Protein AF-A0A971GPV9-F1 (afdb_monomer)

Radius of gyration: 11.76 Å; Cα contacts (8 Å, |Δi|>4): 119; chains: 1; bounding box: 28×30×25 Å

pLDDT: mean 89.86, std 13.1, range [45.41, 97.5]

Solvent-accessible surface area (backbone atoms only — not comparable to full-atom values): 4053 Å² total; per-residue (Å²): 128,70,57,43,34,42,32,41,32,20,35,60,89,78,63,45,81,46,32,32,34,47,32,56,83,95,44,71,46,79,43,81,57,79,57,62,65,61,51,66,72,36,64,91,50,58,66,72,58,36,62,66,48,31,56,82,72,46,32,40,74,48,83,45,80,44,83,63,128

Foldseek 3Di:
DFWWKKKWKAQQPPRHTQFIWTDTPFDIATGNHDPVVLRVVCHPPGPVVSQVCQVVVRMDIDIDIDDDD

Nearest PDB structures (foldseek):
  3q1k-assembly1_B  TM=3.465E-01  e=4.422E+00  Salmonella enterica subsp. enterica serovar Typhimurium
  2v64-assembly2_D  TM=4.056E-01  e=7.121E+00  Homo sapiens

Sequence (69 aa):
MNLIKEIKLYDADSLEYSGSMIVEGSKWKYDGVKDDHLVQMTSGMPLKAALACLISFNFVYDVIESAAE

Mean predicted aligned error: 4.24 Å

Secondary structure (DSSP, 8-state):
--EEEEEEEEETTT--EEEEEEEETTEEEEES---HHHHHHHTTS-HHHHHHHHGGGTEEEEEEEEE--

Structure (mmCIF, N/CA/C/O backbone):
data_AF-A0A971GPV9-F1
#
_entry.id   AF-A0A971GPV9-F1
#
loop_
_atom_site.group_PDB
_atom_site.id
_atom_site.type_symbol
_atom_site.label_atom_id
_atom_site.label_alt_id
_atom_site.label_comp_id
_atom_site.label_asym_id
_atom_site.label_entity_id
_atom_site.label_seq_id
_atom_site.pdbx_PDB_ins_code
_atom_site.Cartn_x
_atom_site.Cartn_y
_atom_site.Cartn_z
_atom_site.occupancy
_atom_site.B_iso_or_equiv
_atom_site.auth_seq_id
_atom_site.auth_comp_id
_atom_site.auth_asym_id
_atom_site.auth_atom_id
_atom_site.pdbx_PDB_model_num
ATOM 1 N N . MET A 1 1 ? -15.489 11.850 14.409 1.00 45.41 1 MET A N 1
ATOM 2 C CA . MET A 1 1 ? -14.342 12.183 13.543 1.00 45.41 1 MET A CA 1
ATOM 3 C C . MET A 1 1 ? -13.924 10.922 12.809 1.00 45.41 1 MET A C 1
A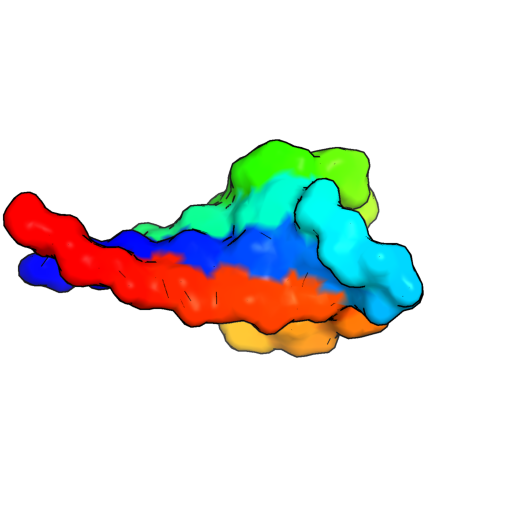TOM 5 O O . MET A 1 1 ? -13.419 10.009 13.451 1.00 45.41 1 MET A O 1
ATOM 9 N N . ASN A 1 2 ? -14.198 10.834 11.506 1.00 50.34 2 ASN A N 1
ATOM 10 C CA . ASN A 1 2 ? -13.605 9.788 10.675 1.00 50.34 2 ASN A CA 1
ATOM 11 C C . ASN A 1 2 ? -12.210 10.271 10.280 1.00 50.34 2 ASN A C 1
ATOM 13 O O . ASN A 1 2 ? -12.081 11.248 9.552 1.00 50.34 2 ASN A O 1
ATOM 17 N N . LEU A 1 3 ? -11.175 9.615 10.798 1.00 58.44 3 LEU A N 1
ATOM 18 C CA . LEU A 1 3 ? -9.816 9.799 10.301 1.00 58.44 3 LEU A CA 1
ATOM 19 C C . LEU A 1 3 ? -9.745 9.117 8.937 1.00 58.44 3 LEU A C 1
ATOM 21 O O . LEU A 1 3 ? -9.835 7.889 8.865 1.00 58.44 3 LEU A O 1
ATOM 25 N N . ILE A 1 4 ? -9.616 9.906 7.876 1.00 62.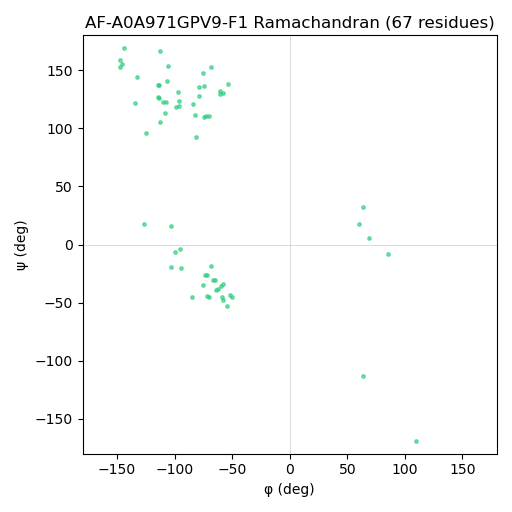78 4 ILE A N 1
ATOM 26 C CA . ILE A 1 4 ? -9.241 9.377 6.569 1.00 62.78 4 ILE A CA 1
ATOM 27 C C . ILE A 1 4 ? -7.720 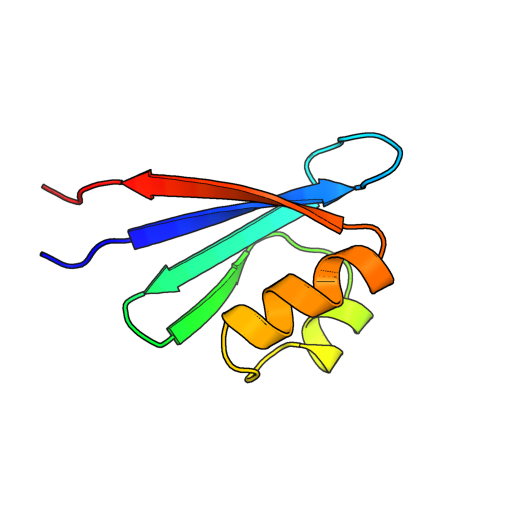9.301 6.578 1.00 62.78 4 ILE A C 1
ATOM 29 O O . ILE A 1 4 ? -7.038 10.302 6.814 1.00 62.78 4 ILE A O 1
ATOM 33 N N . LYS A 1 5 ? -7.195 8.093 6.372 1.00 85.31 5 LYS A N 1
ATOM 34 C CA . LYS A 1 5 ? -5.758 7.899 6.180 1.00 85.31 5 LYS A CA 1
ATOM 35 C C . LYS A 1 5 ? -5.527 7.573 4.719 1.00 85.31 5 LYS A C 1
ATOM 37 O O . LYS A 1 5 ? -6.108 6.620 4.203 1.00 85.31 5 LYS A O 1
ATOM 42 N N . GLU A 1 6 ? -4.702 8.372 4.067 1.00 93.69 6 GLU A N 1
ATOM 43 C CA . GLU A 1 6 ? -4.179 8.052 2.747 1.00 93.69 6 GLU A CA 1
ATOM 44 C C . GLU A 1 6 ? -2.794 7.437 2.932 1.00 93.69 6 GLU A C 1
ATOM 46 O O . GLU A 1 6 ? -1.960 7.970 3.660 1.00 93.69 6 GLU A O 1
ATOM 51 N N . ILE A 1 7 ? -2.547 6.302 2.290 1.00 95.31 7 ILE A N 1
ATOM 52 C CA . ILE A 1 7 ? -1.238 5.656 2.284 1.00 95.31 7 ILE A CA 1
ATOM 53 C C . ILE A 1 7 ? -0.701 5.743 0.866 1.00 95.31 7 ILE A C 1
ATOM 55 O O . ILE A 1 7 ? -1.185 5.037 -0.013 1.00 95.31 7 ILE A O 1
ATOM 59 N N . LYS A 1 8 ? 0.266 6.624 0.625 1.00 96.81 8 LYS A N 1
ATOM 60 C CA . LYS A 1 8 ? 0.878 6.772 -0.700 1.00 96.81 8 LYS A CA 1
ATOM 61 C C . LYS A 1 8 ? 1.885 5.665 -0.925 1.00 96.81 8 LYS A C 1
ATOM 63 O O . LYS A 1 8 ? 2.670 5.376 -0.028 1.00 96.81 8 LYS A O 1
ATOM 68 N N . LEU A 1 9 ? 1.849 5.069 -2.109 1.00 97.50 9 LEU A N 1
ATOM 69 C CA . LEU A 1 9 ? 2.734 3.990 -2.517 1.00 97.50 9 LEU A CA 1
ATOM 70 C C . LEU A 1 9 ? 3.750 4.514 -3.522 1.00 97.50 9 LEU A C 1
ATOM 72 O O . LEU A 1 9 ? 3.413 5.283 -4.426 1.00 97.50 9 LEU A O 1
ATOM 76 N N . TYR A 1 10 ? 4.978 4.044 -3.380 1.00 97.44 10 TYR A N 1
ATOM 77 C CA . TYR A 1 10 ? 6.083 4.365 -4.266 1.00 97.44 10 TYR A CA 1
ATOM 78 C C . TYR A 1 10 ? 6.802 3.080 -4.636 1.00 97.44 10 TYR A C 1
ATOM 80 O O . TYR A 1 10 ? 6.921 2.180 -3.801 1.00 97.44 10 TYR A O 1
ATOM 88 N N . ASP A 1 11 ? 7.277 2.998 -5.871 1.00 97.25 11 ASP A N 1
ATOM 89 C CA . ASP A 1 11 ? 8.207 1.941 -6.255 1.00 97.25 11 ASP A CA 1
ATOM 90 C C . ASP A 1 11 ? 9.481 2.062 -5.399 1.00 97.25 11 ASP A C 1
ATOM 92 O O . ASP A 1 11 ? 9.998 3.158 -5.185 1.00 97.25 11 ASP A O 1
ATOM 96 N N . ALA A 1 12 ? 9.949 0.952 -4.834 1.00 96.75 12 ALA A N 1
ATOM 97 C CA . ALA A 1 12 ? 10.997 0.966 -3.818 1.00 96.75 12 ALA A CA 1
ATOM 98 C C . ALA A 1 12 ? 12.381 1.310 -4.388 1.00 96.75 12 ALA A C 1
ATOM 100 O O . ALA A 1 12 ? 13.214 1.850 -3.658 1.00 96.75 12 ALA A O 1
ATOM 101 N N . ASP A 1 13 ? 12.615 1.029 -5.672 1.00 96.38 13 ASP A N 1
ATOM 102 C CA . ASP A 1 13 ? 13.893 1.287 -6.337 1.00 96.38 13 ASP A CA 1
ATOM 103 C C . ASP A 1 13 ? 13.987 2.727 -6.860 1.00 96.38 13 ASP A C 1
ATOM 105 O O . ASP A 1 13 ? 15.011 3.394 -6.698 1.00 96.38 13 ASP A O 1
ATOM 109 N N . SER A 1 14 ? 12.922 3.211 -7.500 1.00 96.88 14 SER A N 1
ATOM 110 C CA . SER A 1 14 ? 12.874 4.522 -8.163 1.00 96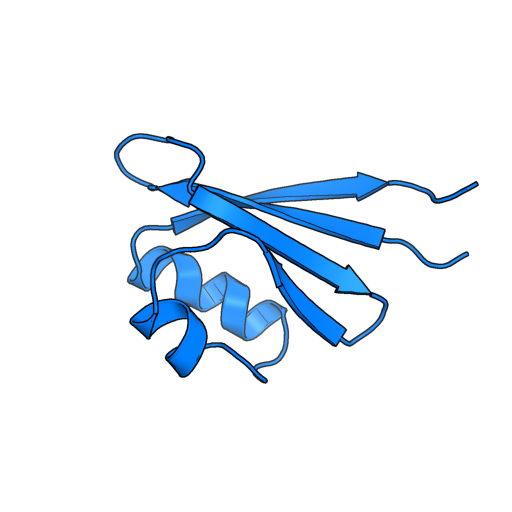.88 14 SER A CA 1
ATOM 111 C C . SER A 1 14 ? 12.296 5.637 -7.291 1.00 96.88 14 SER A C 1
ATOM 113 O O . SER A 1 14 ? 12.545 6.813 -7.559 1.00 96.88 14 SER A O 1
ATOM 115 N N . LEU A 1 15 ? 11.538 5.281 -6.248 1.00 95.56 15 LEU A N 1
ATOM 116 C CA . LEU A 1 15 ? 10.735 6.187 -5.419 1.00 95.56 15 LEU A CA 1
ATOM 117 C C . LEU A 1 15 ? 9.651 6.946 -6.203 1.00 95.56 15 LEU A C 1
ATOM 119 O O . LEU A 1 15 ? 9.103 7.938 -5.717 1.00 95.56 15 LEU A O 1
ATOM 123 N N . GLU A 1 16 ? 9.305 6.483 -7.407 1.00 97.31 16 GLU A N 1
ATOM 124 C CA . GLU A 1 16 ? 8.238 7.075 -8.206 1.00 97.31 16 GLU A CA 1
ATOM 125 C C . GLU A 1 16 ? 6.859 6.720 -7.643 1.00 97.31 16 GLU A C 1
ATOM 127 O O . GLU A 1 16 ? 6.565 5.578 -7.272 1.00 97.31 16 GLU A O 1
ATOM 132 N N . TYR A 1 17 ? 5.983 7.726 -7.592 1.00 96.56 17 TYR A N 1
ATOM 133 C CA . TYR A 1 17 ? 4.620 7.565 -7.098 1.00 96.56 17 TYR A CA 1
ATOM 134 C C . TYR A 1 17 ? 3.842 6.551 -7.939 1.00 96.56 17 TYR A C 1
ATOM 136 O O . TYR A 1 17 ? 3.757 6.671 -9.161 1.00 96.56 17 TYR A O 1
ATOM 144 N N . SER A 1 18 ? 3.219 5.591 -7.261 1.00 96.94 18 SER A N 1
ATOM 145 C CA . SER A 1 18 ? 2.583 4.428 -7.884 1.00 96.94 18 SER A CA 1
ATOM 146 C C . SER A 1 18 ? 1.123 4.225 -7.467 1.00 96.94 18 SER A C 1
ATOM 148 O O . SER A 1 18 ? 0.560 3.150 -7.666 1.00 96.94 18 SER A O 1
ATOM 150 N N . GLY A 1 19 ? 0.496 5.262 -6.907 1.00 96.56 19 GLY A N 1
ATOM 151 C CA . GLY A 1 19 ? -0.884 5.240 -6.419 1.00 96.56 19 GLY A CA 1
ATOM 152 C C . GLY A 1 19 ? -0.964 5.305 -4.897 1.00 96.56 19 GLY A C 1
ATOM 153 O O . GLY A 1 19 ? 0.021 5.587 -4.212 1.00 96.56 19 GLY A O 1
ATOM 154 N N . SER A 1 20 ? -2.148 5.060 -4.347 1.00 96.62 20 SER A N 1
ATOM 155 C CA . SER A 1 20 ? -2.373 5.111 -2.907 1.00 96.62 20 SER A CA 1
ATOM 156 C C . SER A 1 20 ? -3.371 4.060 -2.422 1.00 96.62 20 SER A C 1
ATOM 158 O O . SER A 1 20 ? -4.032 3.364 -3.196 1.00 96.62 20 SER A O 1
ATOM 160 N N . MET A 1 21 ? -3.451 3.901 -1.104 1.00 95.88 21 MET A N 1
ATOM 161 C CA . MET A 1 21 ? -4.508 3.170 -0.419 1.00 95.88 21 MET A CA 1
ATOM 162 C C . MET A 1 21 ? -5.312 4.163 0.413 1.00 95.88 21 MET A C 1
ATOM 164 O O . MET A 1 21 ? -4.758 4.876 1.250 1.00 95.88 21 MET A O 1
ATOM 168 N N . ILE A 1 22 ? -6.624 4.182 0.218 1.00 94.94 22 ILE A N 1
ATOM 169 C CA . ILE A 1 22 ? -7.542 5.017 0.990 1.00 94.94 22 ILE A CA 1
ATOM 170 C C . ILE A 1 22 ? -8.119 4.173 2.118 1.00 94.94 22 ILE A C 1
ATOM 172 O O . ILE A 1 22 ? -8.709 3.122 1.860 1.00 94.94 22 ILE A O 1
ATOM 176 N N . VAL A 1 23 ? -7.948 4.620 3.361 1.00 92.94 23 VAL A N 1
ATOM 177 C CA . VAL A 1 23 ? -8.411 3.927 4.568 1.00 92.94 23 VAL A CA 1
ATOM 178 C C . VAL A 1 23 ? -9.569 4.696 5.197 1.00 92.94 23 VAL A C 1
ATOM 180 O O . VAL A 1 23 ? -9.430 5.855 5.587 1.00 92.94 23 VAL A O 1
ATOM 183 N N . GLU A 1 24 ? -10.698 4.009 5.354 1.00 88.69 24 GLU A N 1
ATOM 184 C CA . GLU A 1 24 ? -11.926 4.518 5.964 1.00 88.69 24 GLU A CA 1
ATOM 185 C C . GLU A 1 24 ? -12.337 3.594 7.121 1.00 88.69 24 GLU A C 1
ATOM 187 O O . GLU A 1 24 ? -12.961 2.539 6.942 1.00 88.69 24 GLU A O 1
ATOM 192 N N . GLY A 1 25 ? -11.949 3.969 8.342 1.00 84.19 25 GLY A N 1
ATOM 193 C CA . GLY A 1 25 ? -12.176 3.152 9.536 1.00 84.19 25 GLY A CA 1
ATOM 194 C C . GLY A 1 25 ? -11.421 1.820 9.469 1.00 84.19 25 G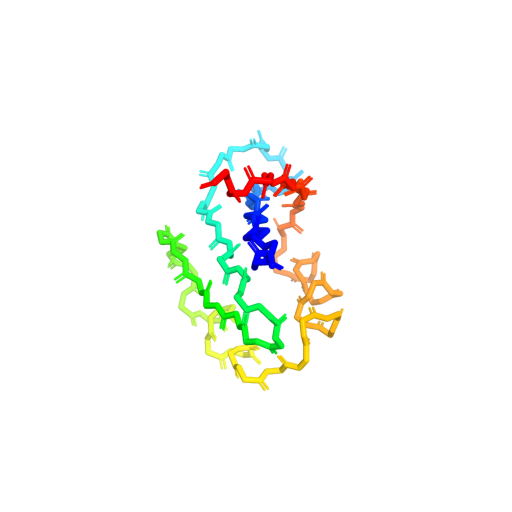LY A C 1
ATOM 195 O O . GLY A 1 25 ? -10.195 1.793 9.523 1.00 84.19 25 GLY A O 1
ATOM 196 N N . SER A 1 26 ? -12.153 0.706 9.384 1.00 82.44 26 SER A N 1
ATOM 197 C CA . SER A 1 26 ? -11.573 -0.647 9.279 1.00 82.44 26 SER A CA 1
ATOM 198 C C . SER A 1 26 ? -11.450 -1.156 7.841 1.00 82.44 26 SER A C 1
ATOM 200 O O . SER A 1 26 ? -10.954 -2.263 7.635 1.00 82.44 26 SER A O 1
ATOM 202 N N . LYS A 1 27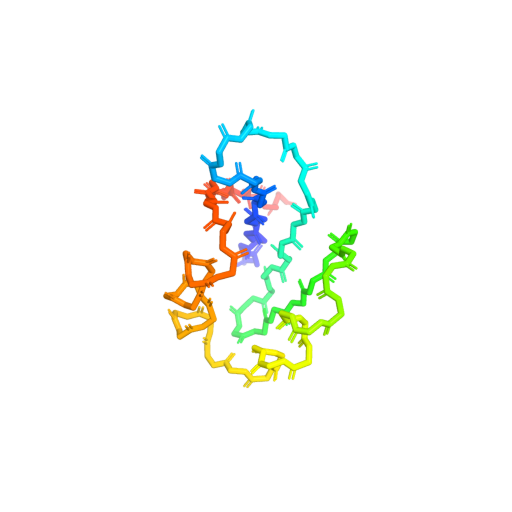 ? -11.930 -0.392 6.857 1.00 90.19 27 LYS A N 1
ATOM 203 C CA . LYS A 1 27 ? -11.887 -0.762 5.440 1.00 90.19 27 LYS A CA 1
ATOM 204 C C . LYS A 1 27 ? -10.824 0.052 4.724 1.00 90.19 27 LYS A C 1
ATOM 206 O O . LYS A 1 27 ? -10.508 1.167 5.130 1.00 90.19 27 LYS A O 1
ATOM 211 N N . TRP A 1 28 ? -10.300 -0.507 3.646 1.00 94.25 28 TRP A N 1
ATOM 212 C CA . TRP A 1 28 ? -9.371 0.189 2.773 1.00 94.25 28 TRP A CA 1
ATOM 213 C C . TRP A 1 28 ? -9.545 -0.283 1.329 1.00 94.25 28 TRP A C 1
ATOM 215 O O . TRP A 1 28 ? -10.099 -1.359 1.089 1.00 94.25 28 TRP A O 1
ATOM 225 N N . LYS A 1 29 ? -9.099 0.535 0.377 1.00 95.56 29 LYS A N 1
ATOM 226 C CA . LYS A 1 29 ? -9.087 0.223 -1.058 1.00 95.56 29 LYS A CA 1
ATOM 227 C C . LYS A 1 29 ? -7.872 0.853 -1.730 1.00 95.56 29 LYS A C 1
ATOM 229 O O . LYS A 1 29 ? -7.377 1.867 -1.245 1.00 95.56 29 LYS A O 1
ATOM 234 N N . TYR A 1 30 ? -7.434 0.282 -2.844 1.00 96.38 30 TYR A N 1
ATOM 235 C CA . TYR A 1 30 ? -6.452 0.919 -3.718 1.00 96.38 30 TYR A CA 1
ATOM 236 C C . TYR A 1 30 ? -7.085 2.042 -4.546 1.00 96.38 30 TYR A C 1
ATOM 238 O O . TYR A 1 30 ? -8.255 1.957 -4.925 1.00 96.38 30 TYR A O 1
ATOM 246 N N . ASP A 1 31 ? -6.291 3.067 -4.836 1.00 95.62 31 ASP A N 1
ATOM 247 C CA . ASP A 1 31 ? -6.606 4.177 -5.727 1.00 95.62 31 ASP A CA 1
ATOM 248 C C . ASP A 1 31 ? -5.403 4.440 -6.648 1.00 95.62 31 ASP A C 1
ATOM 250 O O . ASP A 1 31 ? -4.277 4.635 -6.193 1.00 95.62 31 ASP A O 1
ATOM 254 N N . GLY A 1 3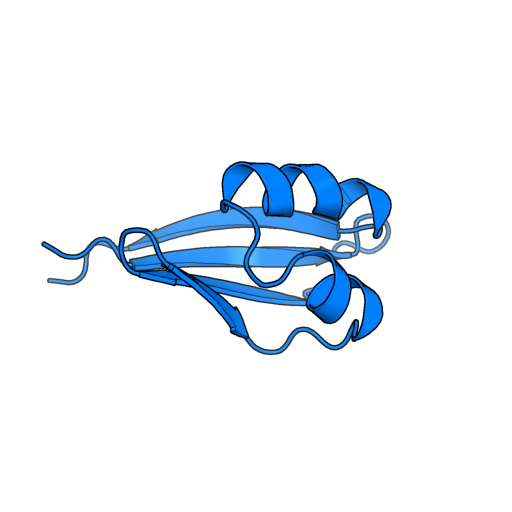2 ? -5.610 4.355 -7.963 1.00 94.56 32 GLY A N 1
ATOM 255 C CA . GLY A 1 32 ? -4.564 4.639 -8.955 1.00 94.56 32 GLY A CA 1
ATOM 256 C C . GLY A 1 32 ? -3.395 3.642 -9.044 1.00 94.56 32 GLY A C 1
ATOM 257 O O . GLY A 1 32 ? -2.465 3.894 -9.809 1.00 94.56 32 GLY A O 1
ATOM 258 N N . VAL A 1 33 ? -3.431 2.518 -8.319 1.00 94.44 33 VAL A N 1
ATOM 259 C CA . VAL A 1 33 ? -2.406 1.458 -8.382 1.00 94.44 33 VAL A CA 1
ATOM 260 C C . VAL A 1 33 ? -2.620 0.575 -9.611 1.00 94.44 33 VAL A C 1
ATOM 262 O O . VAL A 1 33 ? -3.722 0.077 -9.827 1.00 94.44 33 VAL A O 1
ATOM 265 N N . LYS A 1 34 ? -1.567 0.382 -10.416 1.00 91.75 34 LYS A N 1
ATOM 266 C CA . LYS A 1 34 ? -1.620 -0.351 -11.699 1.00 91.75 34 LYS A CA 1
ATOM 267 C C . LYS A 1 34 ? -1.126 -1.798 -11.635 1.00 91.75 34 LYS A C 1
ATOM 269 O O . LYS A 1 34 ? -1.210 -2.502 -12.633 1.00 91.75 34 LYS A O 1
ATOM 274 N N . ASP A 1 35 ? -0.582 -2.231 -10.502 1.00 92.25 35 ASP A N 1
ATOM 275 C CA . ASP A 1 35 ? -0.144 -3.614 -10.322 1.00 92.25 35 ASP A CA 1
ATOM 276 C C . ASP A 1 35 ? -1.348 -4.500 -9.962 1.00 92.25 35 ASP A C 1
ATOM 278 O O . ASP A 1 35 ? -1.729 -4.626 -8.796 1.00 92.25 35 ASP A O 1
ATOM 282 N N . ASP A 1 36 ? -1.980 -5.091 -10.981 1.00 94.00 36 ASP A N 1
ATOM 283 C CA . ASP A 1 36 ? -3.143 -5.971 -10.809 1.00 94.00 36 ASP A CA 1
ATOM 284 C C . ASP A 1 36 ? -2.841 -7.171 -9.900 1.00 94.00 36 ASP A C 1
ATOM 286 O O . ASP A 1 36 ? -3.704 -7.601 -9.133 1.00 94.00 36 ASP A O 1
ATOM 290 N N . HIS A 1 37 ? -1.615 -7.700 -9.935 1.00 94.12 37 HIS A N 1
ATOM 291 C CA . HIS A 1 37 ? -1.244 -8.866 -9.140 1.00 94.12 37 HIS A CA 1
ATOM 292 C C . HIS A 1 37 ? -1.165 -8.521 -7.649 1.00 94.12 37 HIS A C 1
ATOM 294 O O . HIS A 1 37 ? -1.739 -9.244 -6.831 1.00 94.12 37 HIS A O 1
ATOM 300 N N . LEU A 1 38 ? -0.541 -7.392 -7.294 1.00 94.88 38 LEU A N 1
ATOM 301 C CA . LEU A 1 38 ? -0.576 -6.842 -5.939 1.00 94.88 38 LEU A CA 1
ATOM 302 C C . LEU A 1 38 ? -2.026 -6.669 -5.479 1.00 94.88 38 LEU A C 1
ATOM 304 O O . LEU A 1 38 ? -2.400 -7.184 -4.425 1.00 94.88 38 LEU A O 1
ATOM 308 N N . VAL A 1 39 ? -2.846 -5.981 -6.284 1.00 95.94 39 VAL A N 1
ATOM 309 C CA . VAL A 1 39 ? -4.244 -5.680 -5.948 1.00 95.94 39 VAL A CA 1
ATOM 310 C C . VAL A 1 39 ? -5.030 -6.962 -5.695 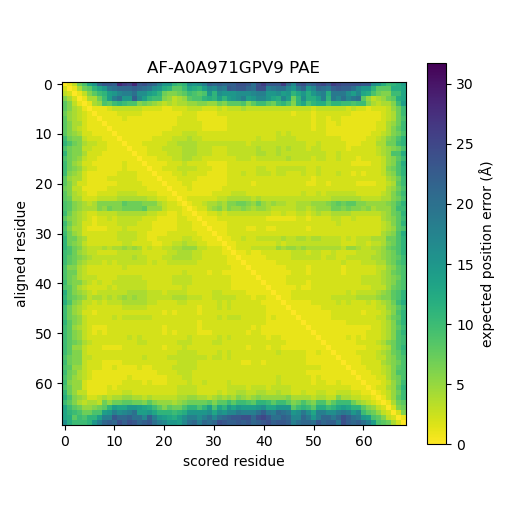1.00 95.94 39 VAL A C 1
ATOM 312 O O . VAL A 1 39 ? -5.720 -7.060 -4.680 1.00 95.94 39 VAL A O 1
ATOM 315 N N . GLN A 1 40 ? -4.922 -7.959 -6.572 1.00 95.94 40 GLN A N 1
ATOM 316 C CA . GLN A 1 40 ? -5.620 -9.235 -6.416 1.00 95.94 40 GLN A CA 1
ATOM 317 C C . GLN A 1 40 ? -5.156 -10.009 -5.180 1.00 95.94 40 GLN A C 1
ATOM 319 O O . GLN A 1 40 ? -5.983 -10.619 -4.504 1.00 95.94 40 GLN A O 1
ATOM 324 N N . MET A 1 41 ? -3.857 -9.986 -4.876 1.00 96.12 41 MET A N 1
ATOM 325 C CA . MET A 1 41 ? -3.292 -10.757 -3.771 1.00 96.12 41 MET A CA 1
ATOM 326 C C . MET A 1 41 ? -3.596 -10.151 -2.406 1.00 96.12 41 MET A C 1
ATOM 328 O O . MET A 1 41 ? -3.777 -10.900 -1.451 1.00 96.12 41 M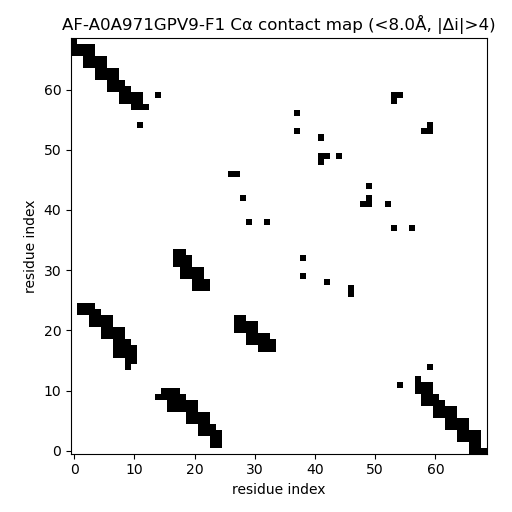ET A O 1
ATOM 332 N N . THR A 1 42 ? -3.654 -8.825 -2.284 1.00 95.56 42 THR A N 1
ATOM 333 C CA . THR A 1 42 ? -3.782 -8.154 -0.980 1.00 95.56 42 THR A CA 1
ATOM 334 C C . THR A 1 42 ? -5.188 -7.633 -0.689 1.00 95.56 42 THR A C 1
ATOM 336 O O . THR A 1 42 ? -5.519 -7.398 0.477 1.00 95.56 42 THR A O 1
ATOM 339 N N . SER A 1 43 ? -6.045 -7.458 -1.701 1.00 93.81 43 SER A N 1
ATOM 340 C CA . SER A 1 43 ? -7.412 -6.966 -1.495 1.00 93.81 43 SER A CA 1
ATOM 341 C C . SER A 1 43 ? -8.196 -7.866 -0.538 1.00 93.81 43 SER A C 1
ATOM 343 O O . SER A 1 43 ? -8.253 -9.083 -0.687 1.00 93.81 43 SER A O 1
ATOM 345 N N . GLY A 1 44 ? -8.832 -7.252 0.463 1.00 92.31 44 GLY A N 1
ATOM 346 C CA . GLY A 1 44 ? -9.587 -7.964 1.501 1.00 92.31 44 GLY A CA 1
ATOM 347 C C . GLY A 1 44 ? -8.745 -8.446 2.687 1.00 92.31 44 GLY A C 1
ATOM 348 O O . GLY A 1 44 ? -9.314 -8.852 3.702 1.00 92.31 44 GLY A O 1
ATOM 349 N N . MET A 1 45 ? -7.414 -8.343 2.624 1.00 95.12 45 MET A N 1
ATOM 350 C CA . MET A 1 45 ? -6.566 -8.572 3.792 1.00 95.12 45 MET A CA 1
ATOM 351 C C . MET A 1 45 ? -6.750 -7.465 4.843 1.00 95.12 45 MET A C 1
ATOM 353 O O . MET A 1 45 ? -7.042 -6.310 4.507 1.00 95.12 45 MET A O 1
ATOM 357 N N . PRO A 1 46 ? -6.511 -7.762 6.134 1.00 94.88 46 PRO A N 1
ATOM 358 C CA . PRO A 1 46 ? -6.327 -6.720 7.137 1.00 94.88 46 PRO A CA 1
ATOM 359 C C . PRO A 1 46 ? -5.235 -5.741 6.694 1.00 94.88 46 PRO A C 1
ATOM 361 O O . PRO A 1 46 ? -4.183 -6.173 6.227 1.00 94.88 46 PRO A O 1
ATOM 364 N N . LEU A 1 47 ? -5.446 -4.435 6.892 1.00 94.12 47 LEU A N 1
ATOM 365 C CA . LEU A 1 47 ? -4.532 -3.392 6.404 1.00 94.12 47 LEU A CA 1
ATOM 366 C C . LEU A 1 47 ? -3.066 -3.661 6.778 1.00 94.12 47 LEU A C 1
ATOM 368 O O . LEU A 1 47 ? -2.189 -3.583 5.930 1.00 94.12 47 LEU A O 1
ATOM 372 N N . LYS A 1 48 ? -2.795 -4.051 8.030 1.00 93.44 48 LYS A N 1
ATOM 373 C CA . LYS A 1 48 ? -1.430 -4.372 8.479 1.00 93.44 48 LYS A CA 1
ATOM 374 C C . LYS A 1 48 ? -0.781 -5.512 7.685 1.00 93.44 48 LYS A C 1
ATOM 376 O O . LYS A 1 48 ? 0.421 -5.465 7.462 1.00 93.44 48 LYS A O 1
ATOM 381 N N . ALA A 1 49 ? -1.555 -6.520 7.280 1.00 95.44 49 ALA A N 1
ATOM 382 C CA . ALA A 1 49 ? -1.052 -7.627 6.472 1.00 95.44 49 ALA A CA 1
ATOM 383 C C . ALA A 1 49 ? -0.761 -7.167 5.036 1.00 95.44 49 ALA A C 1
ATOM 385 O O . ALA A 1 49 ? 0.318 -7.443 4.527 1.00 95.44 49 ALA A O 1
ATOM 386 N N . ALA A 1 50 ? -1.663 -6.384 4.434 1.00 95.69 50 ALA A N 1
ATOM 387 C CA . ALA A 1 50 ? -1.441 -5.801 3.111 1.00 95.69 50 ALA A CA 1
ATOM 388 C C . ALA A 1 50 ? -0.182 -4.915 3.074 1.00 95.69 50 ALA A C 1
ATOM 390 O O . ALA A 1 50 ? 0.641 -5.067 2.178 1.00 95.69 50 ALA A O 1
ATOM 391 N N . LEU A 1 51 ? 0.013 -4.057 4.084 1.00 95.44 51 LEU A N 1
ATOM 392 C CA . LEU A 1 51 ? 1.203 -3.204 4.196 1.00 95.44 51 LEU A CA 1
ATOM 393 C C . LEU A 1 51 ? 2.500 -4.010 4.322 1.00 95.44 51 LEU A C 1
ATOM 395 O O . LEU A 1 51 ? 3.509 -3.638 3.733 1.00 95.44 51 LEU A O 1
ATOM 399 N N . ALA A 1 52 ? 2.475 -5.128 5.053 1.00 95.56 52 ALA A N 1
ATOM 400 C CA . ALA A 1 52 ? 3.633 -6.012 5.165 1.00 95.56 52 ALA A CA 1
ATOM 401 C C . ALA A 1 52 ? 3.987 -6.690 3.829 1.00 95.56 52 ALA A C 1
ATOM 403 O O . ALA A 1 52 ? 5.159 -6.954 3.575 1.00 95.56 52 ALA A O 1
ATOM 404 N N . CYS A 1 53 ? 2.996 -6.950 2.969 1.00 95.81 53 CYS A N 1
ATOM 405 C CA . CYS A 1 53 ? 3.219 -7.539 1.649 1.00 95.81 53 CYS A CA 1
ATOM 406 C C . CYS A 1 53 ? 3.836 -6.560 0.643 1.00 95.81 53 CYS A C 1
ATOM 408 O O . CYS A 1 53 ? 4.509 -7.022 -0.271 1.00 95.81 53 CYS A O 1
ATOM 410 N N . LEU A 1 54 ? 3.646 -5.243 0.796 1.00 96.19 54 LEU A N 1
ATOM 411 C CA . LEU A 1 54 ? 4.060 -4.238 -0.197 1.00 96.19 54 LEU A CA 1
ATOM 412 C C . LEU A 1 54 ? 5.527 -4.372 -0.621 1.00 96.19 54 LEU A C 1
ATOM 414 O O . LEU A 1 54 ? 5.820 -4.359 -1.813 1.00 96.19 54 LEU A O 1
ATOM 418 N N . ILE A 1 55 ? 6.434 -4.598 0.331 1.00 95.06 55 ILE A N 1
ATOM 419 C CA . ILE A 1 55 ? 7.862 -4.723 0.025 1.00 95.06 55 ILE A CA 1
ATOM 420 C C . ILE A 1 55 ? 8.177 -5.948 -0.844 1.00 95.06 55 ILE A C 1
ATOM 422 O O . ILE A 1 55 ? 9.087 -5.905 -1.664 1.00 95.06 55 ILE A O 1
ATOM 426 N N . SER A 1 56 ? 7.401 -7.032 -0.728 1.00 96.12 56 SER A N 1
ATOM 427 C CA . SER A 1 56 ? 7.538 -8.209 -1.599 1.00 96.12 56 SER A CA 1
ATOM 428 C C . SER A 1 56 ? 7.117 -7.931 -3.045 1.00 96.12 56 SER A C 1
ATOM 430 O O . SER A 1 56 ? 7.511 -8.678 -3.935 1.00 96.12 56 SER A O 1
ATOM 432 N N . PHE A 1 57 ? 6.347 -6.865 -3.274 1.00 95.62 57 PHE A N 1
ATOM 433 C CA . PHE A 1 57 ? 5.946 -6.362 -4.590 1.00 95.62 57 PHE A CA 1
ATOM 434 C C . PHE A 1 57 ? 6.750 -5.122 -5.015 1.00 95.62 57 PHE A C 1
ATOM 436 O O . PHE A 1 57 ? 6.346 -4.430 -5.937 1.00 95.62 57 PHE A O 1
ATOM 443 N N . ASN A 1 58 ? 7.878 -4.838 -4.356 1.00 97.00 58 ASN A N 1
ATOM 444 C CA . ASN A 1 58 ? 8.710 -3.661 -4.615 1.00 97.00 58 ASN A CA 1
ATOM 445 C C . ASN A 1 58 ? 8.032 -2.311 -4.332 1.00 97.00 58 ASN A C 1
ATOM 447 O O . ASN A 1 58 ? 8.334 -1.319 -4.984 1.00 97.00 58 ASN A O 1
ATOM 451 N N . PHE A 1 59 ? 7.137 -2.246 -3.343 1.00 97.25 59 PHE A N 1
ATOM 452 C CA . PHE A 1 59 ? 6.522 -0.989 -2.918 1.00 97.25 59 PHE A CA 1
ATOM 453 C C . PHE A 1 59 ? 6.946 -0.584 -1.505 1.00 97.25 59 PHE A C 1
ATOM 455 O O . PHE A 1 59 ? 6.945 -1.391 -0.571 1.00 97.25 59 PHE A O 1
ATOM 462 N N . VAL A 1 60 ? 7.232 0.704 -1.338 1.00 97.06 60 VAL A N 1
ATOM 463 C CA . VAL A 1 60 ? 7.333 1.396 -0.045 1.00 97.06 60 VAL A CA 1
ATOM 464 C C . VAL A 1 60 ? 6.199 2.406 0.084 1.00 97.06 60 VAL A C 1
ATOM 466 O O . VAL A 1 60 ? 5.496 2.688 -0.889 1.00 97.06 60 VAL A O 1
ATOM 469 N N . TYR A 1 61 ? 5.967 2.925 1.290 1.00 96.69 61 TYR A N 1
ATOM 470 C CA . TYR A 1 61 ? 4.806 3.770 1.529 1.00 96.69 61 TYR A CA 1
ATOM 471 C C . TYR A 1 61 ? 5.015 4.863 2.573 1.00 96.69 61 TYR A C 1
ATOM 473 O O . TYR A 1 61 ? 5.772 4.690 3.526 1.00 96.69 61 TYR A O 1
ATOM 481 N N . ASP A 1 62 ? 4.244 5.939 2.420 1.00 95.06 62 ASP A N 1
ATOM 482 C CA . ASP A 1 62 ? 4.056 6.990 3.420 1.00 95.06 62 ASP A CA 1
ATOM 483 C C . ASP A 1 62 ? 2.611 7.002 3.907 1.00 95.06 62 ASP A C 1
ATOM 485 O O . ASP A 1 62 ? 1.673 6.924 3.113 1.00 95.06 62 ASP A O 1
ATOM 489 N N . VAL A 1 63 ? 2.422 7.146 5.218 1.00 92.50 63 VAL A N 1
ATOM 490 C CA . VAL A 1 63 ? 1.093 7.270 5.828 1.00 92.50 63 VAL A CA 1
ATOM 491 C C . VAL A 1 63 ? 0.794 8.741 6.082 1.00 92.50 63 VAL A C 1
ATOM 493 O O . VAL A 1 63 ? 1.470 9.393 6.874 1.00 92.50 63 VAL A O 1
ATOM 496 N N . ILE A 1 64 ? -0.252 9.248 5.438 1.00 90.75 64 ILE A N 1
ATOM 497 C CA . ILE A 1 64 ? -0.734 10.618 5.571 1.00 90.75 64 ILE A CA 1
ATOM 498 C C . ILE A 1 64 ? -2.045 10.582 6.350 1.00 90.75 64 ILE A C 1
ATOM 500 O O . ILE A 1 64 ? -3.064 10.059 5.893 1.00 90.75 64 ILE A O 1
ATOM 504 N N . GLU A 1 65 ? -2.021 11.141 7.556 1.00 82.69 65 GLU A N 1
ATOM 505 C CA . GLU A 1 65 ? -3.206 11.281 8.398 1.00 82.69 65 GLU A CA 1
ATOM 506 C C . GLU A 1 65 ? -3.781 12.684 8.211 1.00 82.69 65 GLU A C 1
ATOM 508 O O . GLU A 1 65 ? -3.109 13.676 8.486 1.00 82.69 65 GLU A O 1
ATOM 513 N N . SER A 1 66 ? -5.022 12.785 7.732 1.00 67.81 66 SER A N 1
ATOM 514 C CA . SER A 1 66 ? -5.741 14.060 7.663 1.00 67.81 66 SER A CA 1
ATOM 515 C C . SER A 1 66 ? -6.941 14.026 8.601 1.00 67.81 66 SER A C 1
ATOM 517 O O . SER A 1 66 ? -7.765 13.109 8.562 1.00 67.81 66 SER A O 1
ATOM 519 N N . ALA A 1 67 ? -7.034 15.028 9.475 1.00 57.34 67 ALA A N 1
ATOM 520 C CA . ALA A 1 67 ? -8.243 15.272 10.243 1.00 57.34 67 ALA A CA 1
ATOM 521 C C . ALA A 1 67 ? -9.273 15.891 9.290 1.00 57.34 67 ALA A C 1
ATOM 523 O O . ALA A 1 67 ? -9.088 17.015 8.837 1.00 57.34 67 ALA A O 1
ATOM 524 N N . ALA A 1 68 ? -10.319 15.143 8.938 1.00 53.78 68 ALA A N 1
ATOM 525 C CA . ALA A 1 68 ? -11.474 15.727 8.268 1.00 53.78 68 ALA A CA 1
ATOM 526 C C . ALA A 1 68 ? -12.214 16.608 9.291 1.00 53.78 68 ALA A C 1
ATOM 528 O O . ALA A 1 68 ? -12.728 16.076 10.283 1.00 53.78 68 ALA A O 1
ATOM 529 N N . GLU A 1 69 ? -12.171 17.928 9.085 1.00 47.50 69 GLU A N 1
ATOM 530 C CA . GLU A 1 69 ? -12.920 18.944 9.847 1.00 47.50 69 GLU A CA 1
ATOM 531 C C . GLU A 1 69 ? -14.437 18.806 9.660 1.00 47.50 69 GLU A C 1
ATOM 533 O O . GLU A 1 69 ? -14.884 18.546 8.517 1.00 47.50 69 GLU A O 1
#